Protein AF-A0AAE5A9F4-F1 (afdb_monomer)

Structure (mmCIF, N/CA/C/O backbone):
data_AF-A0AAE5A9F4-F1
#
_entry.id   AF-A0AAE5A9F4-F1
#
loop_
_atom_site.group_PDB
_atom_site.id
_atom_site.type_symbol
_atom_site.label_atom_id
_atom_site.label_alt_id
_atom_site.label_comp_id
_atom_site.label_asym_id
_atom_site.label_entity_id
_atom_site.label_seq_id
_atom_site.pdbx_PDB_ins_code
_atom_site.Cartn_x
_atom_site.Cartn_y
_atom_site.Cartn_z
_atom_site.occupancy
_atom_site.B_iso_or_equiv
_atom_site.auth_seq_id
_atom_site.auth_comp_id
_atom_site.auth_asym_id
_atom_site.auth_atom_id
_atom_site.pdbx_PDB_model_num
ATOM 1 N N . MET A 1 1 ? -22.804 2.979 -7.064 1.00 45.47 1 MET A N 1
ATOM 2 C CA . MET A 1 1 ? -22.447 4.027 -6.085 1.00 45.47 1 MET A CA 1
ATOM 3 C C . MET A 1 1 ? -21.932 3.322 -4.838 1.00 45.47 1 MET A C 1
ATOM 5 O O . MET A 1 1 ? -22.712 2.628 -4.199 1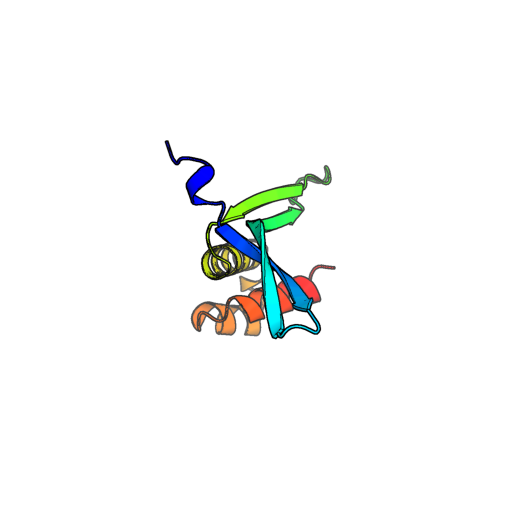.00 45.47 1 MET A O 1
ATOM 9 N N . VAL A 1 2 ? -20.626 3.372 -4.570 1.00 52.47 2 VAL A N 1
ATOM 10 C CA . VAL A 1 2 ? -20.024 2.732 -3.382 1.00 52.47 2 VAL A CA 1
ATOM 11 C C . VAL A 1 2 ? -20.347 3.595 -2.159 1.00 52.47 2 VAL A C 1
ATOM 13 O O . VAL A 1 2 ? -20.269 4.820 -2.251 1.00 52.47 2 VAL A O 1
ATOM 16 N N . ARG A 1 3 ? -20.766 2.999 -1.036 1.00 61.22 3 ARG A N 1
ATOM 17 C CA . ARG A 1 3 ? -21.063 3.759 0.187 1.00 61.22 3 ARG A CA 1
ATOM 18 C C . ARG A 1 3 ? -19.746 4.089 0.886 1.00 61.22 3 ARG A C 1
ATOM 20 O O . ARG A 1 3 ? -18.944 3.198 1.129 1.00 61.22 3 ARG A O 1
ATOM 27 N N . ALA A 1 4 ? -19.543 5.353 1.259 1.00 60.06 4 ALA 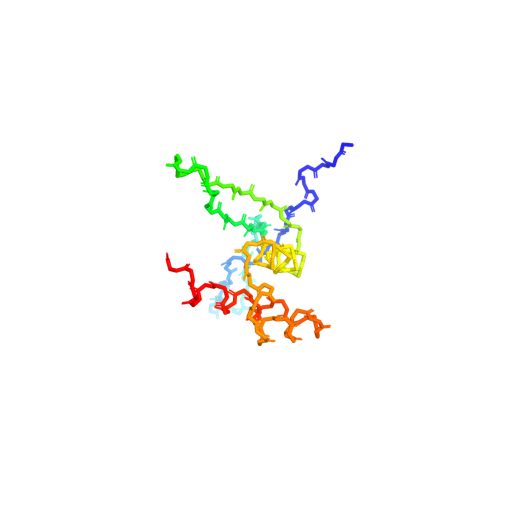A N 1
ATOM 28 C CA . ALA A 1 4 ? -18.339 5.795 1.976 1.00 60.06 4 ALA A CA 1
ATOM 29 C C . ALA A 1 4 ? -18.058 4.972 3.253 1.00 60.06 4 ALA A C 1
ATOM 31 O O . ALA A 1 4 ? -16.902 4.748 3.600 1.00 60.06 4 ALA A O 1
ATOM 32 N N . ALA A 1 5 ? -19.110 4.456 3.899 1.00 64.06 5 ALA A N 1
ATOM 33 C CA . ALA A 1 5 ? -19.013 3.574 5.060 1.00 64.06 5 ALA A CA 1
ATOM 34 C C . ALA A 1 5 ? -18.168 2.313 4.806 1.00 64.06 5 ALA A C 1
ATOM 36 O O . ALA A 1 5 ? -17.529 1.826 5.731 1.00 64.06 5 ALA A O 1
ATOM 37 N N . ASP A 1 6 ? -18.103 1.817 3.567 1.00 75.00 6 ASP A N 1
ATOM 38 C CA . ASP A 1 6 ? -17.375 0.584 3.275 1.00 75.00 6 ASP A CA 1
ATOM 39 C C . ASP A 1 6 ? -15.848 0.778 3.292 1.00 75.00 6 ASP A C 1
ATOM 41 O O . ASP A 1 6 ? -15.112 -0.204 3.312 1.00 75.00 6 ASP A O 1
ATOM 45 N N . PHE A 1 7 ? -15.346 2.014 3.249 1.00 78.50 7 PHE A N 1
ATOM 46 C CA . PHE A 1 7 ? -13.910 2.312 3.360 1.00 78.50 7 PHE A CA 1
ATOM 47 C C . PHE A 1 7 ? -13.455 2.506 4.806 1.00 78.50 7 PHE A C 1
ATOM 49 O O . PHE A 1 7 ? -12.261 2.439 5.090 1.00 78.50 7 PHE A O 1
ATOM 56 N N . ILE A 1 8 ? -14.397 2.752 5.715 1.00 80.94 8 ILE A N 1
ATOM 57 C CA . ILE A 1 8 ? -14.109 3.115 7.094 1.00 80.94 8 ILE A CA 1
ATOM 58 C C . ILE A 1 8 ? -14.095 1.848 7.947 1.00 80.94 8 ILE A C 1
ATOM 60 O O . ILE A 1 8 ? -15.130 1.234 8.207 1.00 80.94 8 ILE A O 1
ATOM 64 N N . LYS A 1 9 ? -12.909 1.466 8.420 1.00 83.88 9 LYS A N 1
ATOM 65 C CA . LYS A 1 9 ? -12.725 0.376 9.380 1.00 83.88 9 LYS A CA 1
ATOM 66 C C . LYS A 1 9 ? -12.797 0.923 10.804 1.00 83.88 9 LYS A C 1
ATOM 68 O O . LYS A 1 9 ? -12.228 1.963 11.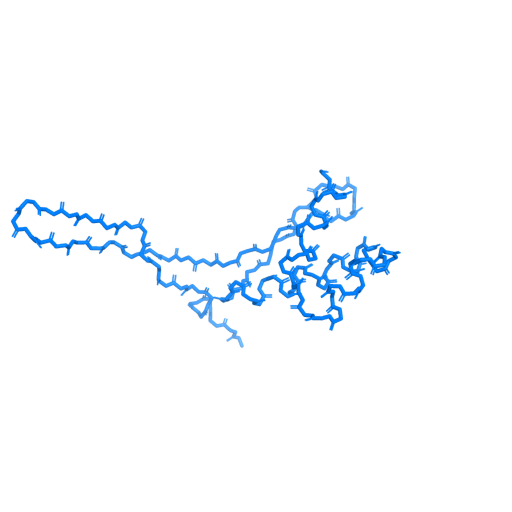094 1.00 83.88 9 LYS A O 1
ATOM 73 N N . GLN A 1 10 ? -13.428 0.189 11.715 1.00 87.81 10 GLN A N 1
ATOM 74 C CA . GLN A 1 10 ? -13.326 0.462 13.153 1.00 87.81 10 GLN A CA 1
ATOM 75 C C . GLN A 1 10 ? -12.049 -0.183 13.706 1.00 87.81 10 GLN A C 1
ATOM 77 O O . GLN A 1 10 ? -11.915 -1.413 13.684 1.00 87.81 10 GLN A O 1
ATOM 82 N N . VAL A 1 11 ? -11.107 0.620 14.195 1.00 88.62 11 VAL A N 1
ATOM 83 C CA . VAL A 1 11 ? -9.836 0.154 14.776 1.00 88.62 11 VAL A CA 1
ATOM 84 C C . VAL A 1 11 ? -9.768 0.514 16.252 1.00 88.62 11 VAL A C 1
ATOM 86 O O . VAL A 1 11 ? -10.338 1.517 16.658 1.00 88.62 11 VAL A O 1
ATOM 89 N N . VAL A 1 12 ? -9.102 -0.310 17.066 1.00 92.94 12 VAL A N 1
ATOM 9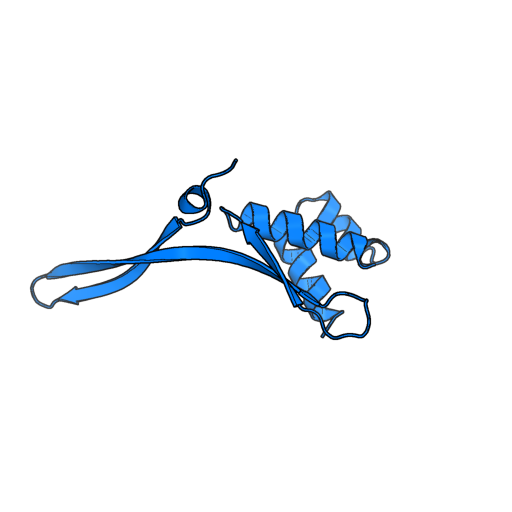0 C CA . VAL A 1 12 ? -8.859 0.039 18.473 1.00 92.94 12 VAL A CA 1
ATOM 91 C C . VAL A 1 12 ? -7.826 1.160 18.502 1.00 92.94 12 VAL A C 1
ATOM 93 O O . VAL A 1 12 ? -6.695 0.950 18.069 1.00 92.94 12 VAL A O 1
ATOM 96 N N . SER A 1 13 ? -8.226 2.334 18.975 1.00 91.81 13 SER A N 1
ATOM 97 C CA . SER A 1 13 ? -7.361 3.510 19.094 1.00 91.81 13 SER A CA 1
ATOM 98 C C . SER A 1 13 ? -6.708 3.605 20.469 1.00 91.81 13 SER A C 1
ATOM 100 O O . SER A 1 13 ? -5.608 4.138 20.596 1.00 91.81 13 SER A O 1
ATOM 102 N N . SER A 1 14 ? -7.347 3.047 21.500 1.00 94.31 14 SER A N 1
ATOM 103 C CA . SER A 1 14 ? -6.778 2.960 22.840 1.00 94.31 14 SER A CA 1
ATOM 104 C C . SER A 1 14 ? -7.260 1.723 23.590 1.00 94.31 14 SER A C 1
ATOM 106 O O . SER A 1 14 ? -8.365 1.220 23.374 1.00 94.31 14 SER A O 1
ATOM 108 N N . THR A 1 15 ? -6.403 1.250 24.493 1.00 97.12 15 THR A N 1
ATOM 109 C CA . THR A 1 15 ? -6.719 0.203 25.464 1.00 97.12 15 THR A CA 1
ATOM 110 C C . THR A 1 15 ? -6.335 0.718 26.845 1.00 97.12 15 THR A C 1
ATOM 112 O O . THR A 1 15 ? -5.170 1.046 27.074 1.00 97.12 15 THR A O 1
ATOM 115 N N . LEU A 1 16 ? -7.299 0.800 27.758 1.00 97.25 16 LEU A N 1
ATOM 116 C CA . LEU A 1 16 ? -7.098 1.199 29.146 1.00 97.25 16 LEU A CA 1
ATOM 117 C C . LEU A 1 16 ? -7.206 -0.030 30.047 1.00 97.25 16 LEU A C 1
ATOM 119 O O . LEU A 1 16 ? -8.246 -0.685 30.092 1.00 97.25 16 LEU A O 1
ATOM 123 N N . TYR A 1 17 ? -6.143 -0.302 30.797 1.00 97.06 17 TYR A N 1
ATOM 124 C CA . TYR A 1 17 ? -6.119 -1.335 31.829 1.00 97.06 17 TYR A CA 1
ATOM 125 C C . TYR A 1 17 ? -6.366 -0.692 33.189 1.00 97.06 17 TYR A C 1
ATOM 127 O O . TYR A 1 17 ? -5.673 0.258 33.560 1.00 97.06 17 TYR A O 1
ATOM 135 N N . ARG A 1 18 ? -7.345 -1.201 33.937 1.00 95.19 18 ARG A N 1
ATOM 136 C CA . ARG A 1 18 ? -7.667 -0.710 35.277 1.00 95.19 18 ARG A CA 1
ATOM 137 C C . ARG A 1 18 ? -7.125 -1.632 36.376 1.00 95.19 18 ARG A C 1
ATOM 139 O O . ARG A 1 18 ? -6.965 -2.830 36.146 1.00 95.19 18 ARG A O 1
ATOM 146 N N . PRO A 1 19 ? -6.863 -1.104 37.589 1.00 96.00 19 PRO A N 1
ATOM 147 C CA . PRO A 1 19 ? -6.368 -1.905 38.714 1.00 96.00 19 PRO A CA 1
ATOM 148 C C . PRO A 1 19 ? -7.312 -3.024 39.180 1.00 96.00 19 PRO A C 1
ATOM 150 O O . PRO A 1 19 ? -6.858 -3.976 39.804 1.00 96.00 19 PRO A O 1
ATOM 153 N N . ASP A 1 20 ? -8.611 -2.921 38.883 1.00 96.38 20 ASP A N 1
ATOM 154 C CA . ASP A 1 20 ? -9.626 -3.949 39.163 1.00 96.38 20 ASP A CA 1
ATOM 155 C C . ASP A 1 20 ? -9.628 -5.097 38.134 1.00 96.38 20 ASP A C 1
ATOM 157 O O . ASP A 1 20 ? -10.444 -6.013 38.220 1.00 96.38 20 ASP A O 1
ATOM 161 N N . GLY A 1 21 ? -8.712 -5.058 37.162 1.00 95.19 21 GLY A N 1
ATOM 162 C CA . GLY A 1 21 ? -8.613 -6.028 36.078 1.00 95.19 21 GLY A CA 1
ATOM 163 C C . GLY A 1 21 ? -9.543 -5.740 34.898 1.00 95.19 21 GLY A C 1
ATOM 164 O O . GLY A 1 21 ? -9.509 -6.487 33.920 1.00 95.19 21 GLY A O 1
ATOM 165 N N . ALA A 1 22 ? -10.349 -4.672 34.939 1.00 96.56 22 ALA A N 1
ATOM 166 C CA . ALA A 1 22 ? -11.162 -4.277 33.799 1.00 96.56 22 ALA A CA 1
ATOM 167 C C . ALA A 1 22 ? -10.284 -3.753 32.652 1.00 96.56 22 ALA A C 1
ATOM 169 O O . ALA A 1 22 ? -9.304 -3.030 32.860 1.00 96.56 22 ALA A O 1
ATOM 170 N N . VAL A 1 23 ? -10.675 -4.097 31.425 1.00 97.38 23 VAL A N 1
ATOM 171 C CA . VAL A 1 23 ? -10.041 -3.610 30.198 1.00 97.38 23 VAL A CA 1
ATOM 172 C C . VAL A 1 23 ? -11.084 -2.881 29.372 1.00 97.38 23 VAL A C 1
ATOM 174 O O . VAL A 1 23 ? -12.094 -3.462 28.975 1.00 97.38 23 VAL A O 1
ATOM 177 N N . GLU A 1 24 ? -10.828 -1.609 29.095 1.00 96.88 24 GLU A N 1
ATOM 178 C CA . GLU A 1 24 ? -11.655 -0.799 28.209 1.00 96.88 24 GLU A CA 1
ATOM 179 C C . GLU A 1 24 ? -10.924 -0.556 26.897 1.00 96.88 24 GLU A C 1
ATOM 181 O O . GLU A 1 24 ? -9.724 -0.289 26.881 1.00 96.88 24 GLU A O 1
ATOM 186 N N . THR A 1 25 ? -11.651 -0.644 25.785 1.00 97.50 25 THR A N 1
ATOM 187 C CA . THR A 1 25 ? -11.107 -0.332 24.461 1.00 97.50 25 THR A CA 1
ATOM 188 C C . THR A 1 25 ? -11.955 0.739 23.802 1.00 97.50 25 THR A C 1
ATOM 190 O O . THR A 1 25 ? -13.180 0.615 23.761 1.00 97.50 25 THR A O 1
ATOM 193 N N . THR A 1 26 ? -11.303 1.764 23.263 1.00 95.56 26 THR A N 1
ATOM 194 C CA . THR A 1 26 ? -1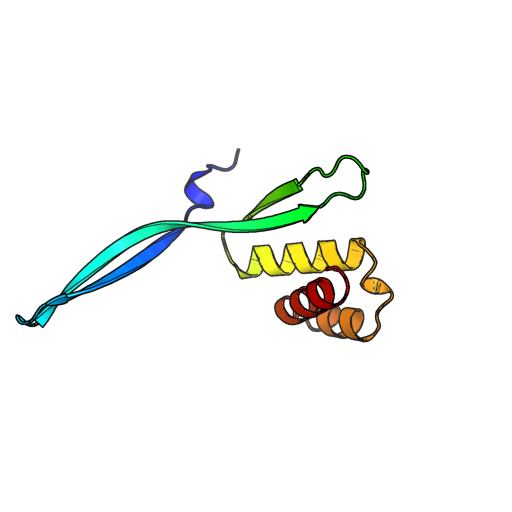1.946 2.740 22.380 1.00 95.56 26 THR A CA 1
ATOM 195 C C . THR A 1 26 ? -11.720 2.307 20.944 1.00 95.56 26 THR A C 1
ATOM 197 O O . THR A 1 26 ? -10.617 1.894 20.577 1.00 95.56 26 THR A O 1
ATOM 200 N N . ARG A 1 27 ? -12.778 2.366 20.132 1.00 93.38 27 ARG A N 1
ATOM 201 C CA . ARG A 1 27 ? -12.707 2.095 18.698 1.00 93.38 27 ARG A CA 1
ATOM 202 C C . ARG A 1 27 ? -13.085 3.339 17.923 1.00 93.38 27 ARG A C 1
ATOM 204 O O . ARG A 1 27 ? -14.151 3.892 18.168 1.00 93.38 27 ARG A O 1
ATOM 211 N N . ASP A 1 28 ? -12.230 3.704 16.979 1.00 89.88 28 ASP A N 1
ATOM 212 C CA . ASP A 1 28 ? -12.413 4.867 16.124 1.00 89.88 28 ASP A CA 1
ATOM 213 C C . ASP A 1 28 ? -12.422 4.470 14.640 1.00 89.88 28 ASP A C 1
ATOM 215 O O . ASP A 1 28 ? -11.803 3.469 14.246 1.00 89.88 28 ASP A O 1
ATOM 219 N N . PRO A 1 29 ? -13.130 5.238 13.792 1.00 87.94 29 PRO A N 1
ATOM 220 C CA . PRO A 1 29 ? -13.079 5.072 12.348 1.00 87.94 29 PRO A CA 1
ATOM 221 C C . PRO A 1 29 ? -11.684 5.401 11.797 1.00 87.94 29 PRO A C 1
ATOM 223 O O . PRO A 1 29 ? -11.135 6.466 12.063 1.00 87.94 29 PRO A O 1
ATOM 226 N N . ALA A 1 30 ? -11.145 4.517 10.961 1.00 87.88 30 ALA A N 1
ATOM 227 C CA . ALA A 1 30 ? -9.887 4.697 10.248 1.00 87.88 30 ALA A CA 1
ATOM 228 C C . ALA A 1 30 ? -10.004 4.248 8.785 1.00 87.88 30 ALA A C 1
ATOM 230 O O . ALA A 1 30 ? -10.770 3.339 8.454 1.00 87.88 30 ALA A O 1
ATOM 231 N N . VAL A 1 31 ? -9.216 4.879 7.914 1.00 90.31 31 VAL A N 1
ATOM 232 C CA . VAL A 1 31 ? -9.089 4.546 6.487 1.00 90.31 31 VAL A CA 1
ATOM 233 C C . VAL A 1 31 ? -7.606 4.513 6.125 1.00 90.31 31 VAL A C 1
ATOM 235 O O . VAL A 1 31 ? -6.805 5.180 6.777 1.00 90.31 31 VAL A O 1
ATOM 238 N N . TRP A 1 32 ? -7.240 3.774 5.079 1.00 91.88 32 TRP A N 1
ATOM 239 C CA . TRP A 1 32 ? -5.891 3.843 4.517 1.00 91.88 32 TRP A CA 1
ATOM 240 C C . TRP A 1 32 ? -5.869 4.848 3.379 1.00 91.88 32 TRP A C 1
ATOM 242 O O . TRP A 1 32 ? -6.707 4.770 2.483 1.00 91.88 32 TRP A O 1
ATOM 252 N N . THR A 1 33 ? -4.930 5.787 3.402 1.00 91.06 33 THR A N 1
ATOM 253 C CA . THR A 1 33 ? -4.798 6.796 2.348 1.00 91.06 33 THR A CA 1
ATOM 254 C C . THR A 1 33 ? -3.469 6.678 1.631 1.00 91.06 33 THR A C 1
ATOM 256 O O . THR A 1 33 ? -2.436 6.550 2.280 1.00 91.06 33 THR A O 1
ATOM 259 N N . LEU A 1 34 ? -3.502 6.791 0.306 1.00 90.38 34 LEU A N 1
ATOM 260 C CA . LEU A 1 34 ? -2.325 7.056 -0.514 1.00 90.38 34 LEU A CA 1
ATOM 261 C C . LEU A 1 34 ? -2.335 8.539 -0.861 1.00 90.38 34 LEU A C 1
ATOM 263 O O . LEU A 1 34 ? -3.363 9.042 -1.317 1.00 90.38 34 LEU A O 1
ATOM 267 N N . ALA A 1 35 ? -1.213 9.217 -0.659 1.00 89.81 35 ALA A N 1
ATOM 268 C CA . ALA A 1 35 ? -1.053 10.618 -1.004 1.00 89.81 35 ALA A CA 1
ATOM 269 C C . ALA A 1 35 ? 0.154 10.766 -1.931 1.00 89.81 35 ALA A C 1
ATOM 271 O O .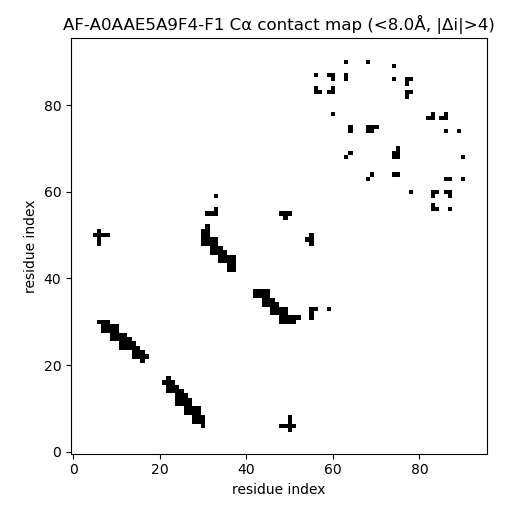 ALA A 1 35 ? 1.234 10.280 -1.612 1.00 89.81 35 ALA A O 1
ATOM 272 N N . HIS A 1 36 ? -0.030 11.425 -3.070 1.00 86.06 36 HIS A N 1
ATOM 273 C CA . HIS A 1 36 ? 1.026 11.621 -4.058 1.00 86.06 36 HIS A CA 1
ATOM 274 C C . HIS A 1 36 ? 1.010 13.057 -4.570 1.00 86.06 36 HIS A C 1
ATOM 276 O O . HIS A 1 36 ? -0.049 13.629 -4.848 1.00 86.06 36 HIS A O 1
ATOM 282 N N . ARG A 1 37 ? 2.193 13.660 -4.693 1.00 83.12 37 ARG A N 1
ATOM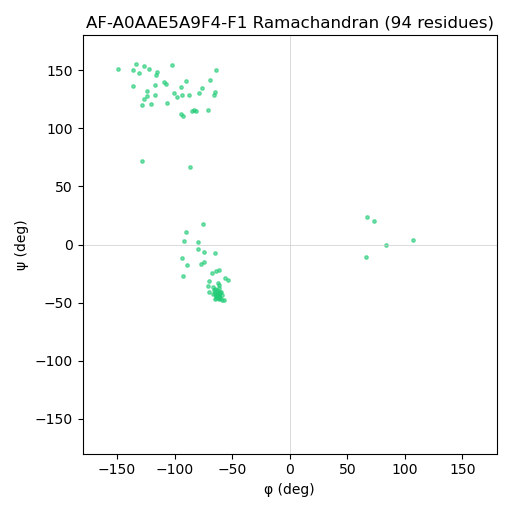 283 C CA . ARG A 1 37 ? 2.327 14.989 -5.289 1.00 83.12 37 ARG A CA 1
ATOM 284 C C . ARG A 1 37 ? 2.328 14.839 -6.802 1.00 83.12 37 ARG A C 1
ATOM 286 O O . ARG A 1 37 ? 3.230 14.242 -7.373 1.00 83.12 37 ARG A O 1
ATOM 293 N N . GLY A 1 38 ? 1.301 15.374 -7.454 1.00 68.62 38 GLY A N 1
ATOM 294 C CA . GLY A 1 38 ? 1.198 15.317 -8.907 1.00 68.62 38 GLY A CA 1
ATOM 295 C C . GLY A 1 38 ? 2.323 16.094 -9.599 1.00 68.62 38 GLY A C 1
ATOM 296 O O . GLY A 1 38 ? 2.777 17.131 -9.114 1.00 68.62 38 GLY A O 1
ATOM 297 N N . TYR A 1 39 ? 2.702 15.635 -10.792 1.00 59.44 39 TYR A N 1
ATOM 298 C CA . TYR A 1 39 ? 3.740 16.238 -11.640 1.00 59.44 39 TYR A CA 1
ATOM 299 C C . TYR A 1 39 ? 3.406 17.650 -12.170 1.00 59.44 39 TYR A C 1
ATOM 301 O O . TYR A 1 39 ? 4.255 18.297 -12.776 1.00 59.44 39 TYR A O 1
ATOM 309 N N . SER A 1 40 ? 2.187 18.168 -11.968 1.00 57.41 40 SER A N 1
ATOM 310 C CA . SER A 1 40 ? 1.671 19.353 -12.676 1.00 57.41 40 SER A CA 1
ATOM 311 C C . SER A 1 40 ? 2.233 20.713 -12.225 1.00 57.41 40 SER A C 1
ATOM 313 O O . SER A 1 40 ? 1.614 21.739 -12.499 1.00 57.41 40 SER A O 1
ATOM 315 N N . GLY A 1 41 ? 3.362 20.765 -11.511 1.00 57.44 41 GLY A N 1
ATOM 316 C CA . GLY A 1 41 ? 4.047 22.011 -11.118 1.00 57.44 41 GLY A CA 1
ATOM 317 C C . GLY A 1 41 ? 3.292 22.921 -10.134 1.00 57.44 41 GLY A C 1
ATOM 318 O O . GLY A 1 41 ? 3.878 23.838 -9.572 1.00 57.44 41 GLY A O 1
ATOM 319 N N . SER A 1 42 ? 2.009 22.659 -9.871 1.00 67.94 42 SER A N 1
ATOM 320 C CA . SER A 1 42 ? 1.147 23.449 -8.985 1.00 67.94 42 SER A CA 1
ATOM 321 C C . SER A 1 42 ? 1.126 22.951 -7.535 1.00 67.94 42 SER A C 1
ATOM 323 O O . SER A 1 42 ? 0.353 23.466 -6.732 1.00 67.94 42 SER A O 1
ATOM 325 N N . GLY A 1 43 ? 1.908 21.915 -7.202 1.00 70.75 43 GLY A N 1
ATOM 326 C CA . GLY A 1 43 ? 1.972 21.342 -5.852 1.00 70.75 43 GLY A CA 1
ATOM 327 C C . GLY A 1 43 ? 0.682 20.650 -5.393 1.00 70.75 43 GLY A C 1
ATOM 328 O O . GLY A 1 43 ? 0.435 20.560 -4.192 1.00 70.75 43 GLY A O 1
ATOM 329 N N . ARG A 1 44 ? -0.165 20.186 -6.326 1.00 83.31 44 ARG A N 1
ATOM 330 C CA . ARG A 1 44 ? -1.413 19.492 -5.978 1.00 83.31 44 ARG A CA 1
ATOM 331 C C . ARG A 1 44 ? -1.092 18.162 -5.292 1.00 83.31 44 ARG A C 1
ATOM 333 O O . ARG A 1 44 ? -0.328 17.360 -5.827 1.00 83.31 44 ARG A O 1
ATOM 340 N N . LEU A 1 45 ? -1.705 17.939 -4.131 1.00 86.31 45 LEU A N 1
ATOM 341 C CA . LEU A 1 45 ? -1.677 16.658 -3.436 1.00 86.31 45 LEU A CA 1
ATOM 342 C C . LEU A 1 45 ? -2.915 15.856 -3.830 1.00 86.31 45 LEU A C 1
ATOM 344 O O . LEU A 1 45 ? -4.035 16.232 -3.481 1.00 86.31 45 LEU A O 1
ATOM 348 N N . ASP A 1 46 ? -2.702 14.769 -4.558 1.00 87.31 46 ASP A N 1
ATOM 349 C CA . ASP A 1 46 ? -3.751 13.811 -4.872 1.00 87.31 46 ASP A CA 1
ATOM 350 C C . ASP A 1 46 ? -3.837 12.784 -3.743 1.00 87.31 46 ASP A C 1
ATOM 352 O O . ASP A 1 46 ? -2.821 12.226 -3.328 1.00 87.31 46 ASP A O 1
ATOM 356 N N . VAL A 1 47 ? -5.046 12.575 -3.210 1.00 90.38 47 VAL A N 1
ATOM 357 C CA . VAL A 1 47 ? -5.296 11.666 -2.084 1.00 90.38 47 VAL A CA 1
ATOM 358 C C . VAL A 1 47 ? -6.390 10.675 -2.456 1.00 90.38 47 VAL A C 1
ATOM 360 O O . VAL A 1 47 ? -7.505 11.064 -2.807 1.00 90.38 47 VAL A O 1
ATOM 363 N N . TRP A 1 48 ? -6.086 9.387 -2.320 1.00 91.25 48 TRP A N 1
ATOM 364 C CA . TRP A 1 48 ? -7.026 8.287 -2.526 1.00 91.25 48 TRP A CA 1
ATOM 365 C C . TRP A 1 48 ? -7.238 7.523 -1.224 1.00 91.25 48 TRP A C 1
ATOM 367 O O . TRP A 1 48 ? -6.307 7.367 -0.437 1.00 91.25 48 TRP A O 1
ATOM 377 N N . ALA A 1 49 ? -8.454 7.022 -1.009 1.00 91.31 49 ALA A N 1
ATOM 378 C CA . ALA A 1 49 ? -8.810 6.226 0.161 1.00 91.31 49 ALA A CA 1
ATOM 379 C C . ALA A 1 49 ? -9.032 4.757 -0.218 1.00 91.31 49 ALA A C 1
ATOM 381 O O . ALA A 1 49 ? -9.672 4.449 -1.224 1.00 91.31 49 ALA A O 1
ATOM 382 N N . TYR A 1 50 ? -8.556 3.857 0.638 1.00 90.69 50 TYR A N 1
ATOM 383 C CA . TYR A 1 50 ? -8.621 2.413 0.473 1.00 90.69 50 TYR A CA 1
ATOM 384 C C . TYR A 1 50 ? -9.147 1.747 1.740 1.00 90.69 50 TYR A C 1
ATOM 386 O O . TYR A 1 50 ? -8.918 2.192 2.867 1.00 90.69 50 TYR A O 1
ATOM 394 N N . ARG A 1 51 ? -9.868 0.642 1.535 1.00 86.75 51 ARG A N 1
ATOM 395 C CA . ARG A 1 51 ? -10.478 -0.143 2.614 1.00 86.75 51 ARG A CA 1
ATOM 396 C C . ARG A 1 51 ? -9.431 -0.901 3.424 1.00 86.75 51 ARG A C 1
ATOM 398 O O . ARG A 1 51 ? -9.593 -1.085 4.630 1.00 86.75 51 ARG A O 1
ATOM 405 N N . THR A 1 52 ? -8.380 -1.375 2.763 1.00 87.75 52 THR A N 1
ATOM 406 C CA . THR A 1 52 ? -7.324 -2.169 3.388 1.00 87.75 52 THR A CA 1
ATOM 407 C C . THR A 1 52 ? -5.954 -1.567 3.113 1.00 87.75 52 THR A C 1
ATOM 409 O O . THR A 1 52 ? -5.744 -0.905 2.097 1.00 87.75 52 THR A O 1
ATOM 412 N N . GLN A 1 53 ? -5.014 -1.832 4.020 1.00 91.19 53 GLN A N 1
ATOM 413 C CA . GLN A 1 53 ? -3.616 -1.453 3.841 1.00 91.19 53 GLN A CA 1
ATOM 414 C C . GLN A 1 53 ? -3.022 -2.107 2.593 1.00 91.19 53 GLN A C 1
ATOM 416 O O . GLN A 1 53 ? -2.297 -1.462 1.851 1.00 91.19 53 GLN A O 1
ATOM 421 N N . ALA A 1 54 ? -3.357 -3.376 2.348 1.00 93.31 54 ALA A N 1
ATOM 422 C CA . ALA A 1 54 ? -2.849 -4.125 1.206 1.00 93.31 54 ALA A CA 1
ATOM 423 C C . ALA A 1 54 ? -3.289 -3.502 -0.128 1.00 93.31 54 ALA A C 1
ATOM 425 O O . ALA A 1 54 ? -2.472 -3.383 -1.037 1.00 93.31 54 ALA A O 1
ATOM 426 N N . ASP A 1 55 ? -4.547 -3.053 -0.228 1.00 93.44 55 ASP A N 1
ATOM 427 C CA . ASP A 1 55 ? -5.039 -2.354 -1.420 1.00 93.44 55 ASP A CA 1
ATOM 428 C C . ASP A 1 55 ? -4.324 -1.011 -1.613 1.00 93.44 55 ASP A C 1
ATOM 430 O O . ASP A 1 55 ? -3.922 -0.692 -2.731 1.00 93.44 55 ASP A O 1
ATOM 434 N N . ALA A 1 56 ? -4.124 -0.253 -0.527 1.00 94.56 56 ALA A N 1
ATOM 435 C CA . ALA A 1 56 ? -3.407 1.021 -0.567 1.00 94.56 56 ALA A CA 1
ATOM 436 C C . ALA A 1 56 ? -1.954 0.845 -1.027 1.00 94.56 56 ALA A C 1
ATOM 438 O O . ALA A 1 56 ? -1.506 1.563 -1.916 1.00 94.56 56 ALA A O 1
ATOM 439 N N . LEU A 1 57 ? -1.241 -0.133 -0.459 1.00 96.25 57 LEU A N 1
ATOM 440 C CA . LEU A 1 57 ? 0.149 -0.437 -0.803 1.00 96.25 57 LEU A CA 1
ATOM 441 C C . LEU A 1 57 ? 0.279 -0.915 -2.244 1.00 96.25 57 LEU A C 1
ATOM 443 O O . LEU A 1 57 ? 1.155 -0.453 -2.963 1.00 96.25 57 LEU A O 1
ATOM 447 N N . ARG A 1 58 ? -0.611 -1.805 -2.693 1.00 97.50 58 ARG A N 1
ATOM 448 C CA . ARG A 1 58 ? -0.603 -2.274 -4.080 1.00 97.50 58 ARG A CA 1
ATOM 449 C C . ARG A 1 58 ? -0.837 -1.122 -5.054 1.00 97.50 58 ARG A C 1
ATOM 451 O O . ARG A 1 58 ? -0.134 -1.027 -6.053 1.00 97.50 58 ARG A O 1
ATOM 458 N N . ALA A 1 59 ? -1.821 -0.265 -4.784 1.00 96.25 59 ALA A N 1
ATOM 459 C CA . ALA A 1 59 ? -2.101 0.885 -5.635 1.00 96.25 59 ALA A CA 1
ATOM 460 C C . ALA A 1 59 ? -0.952 1.905 -5.622 1.00 96.25 59 ALA A C 1
ATOM 462 O O . ALA A 1 59 ? -0.598 2.429 -6.673 1.00 96.25 59 ALA A O 1
ATOM 463 N N . GLY A 1 60 ? -0.338 2.135 -4.458 1.00 95.19 60 GLY A N 1
ATOM 464 C CA . GLY A 1 60 ? 0.862 2.959 -4.326 1.00 95.19 60 GLY A CA 1
ATOM 465 C C . GLY A 1 60 ? 2.028 2.408 -5.138 1.00 95.19 60 GLY A C 1
ATOM 466 O O . GLY A 1 60 ? 2.635 3.150 -5.898 1.00 95.19 60 GLY A O 1
ATOM 467 N N . ALA A 1 61 ? 2.285 1.101 -5.056 1.00 96.75 61 ALA A N 1
ATOM 468 C CA . ALA A 1 61 ? 3.342 0.458 -5.822 1.00 96.75 61 ALA A CA 1
ATOM 469 C C . ALA A 1 61 ? 3.104 0.593 -7.333 1.00 96.75 61 ALA A C 1
ATOM 471 O O . ALA A 1 61 ? 4.036 0.901 -8.062 1.00 96.75 61 ALA A O 1
ATOM 472 N N . VAL A 1 62 ? 1.863 0.422 -7.813 1.00 96.69 62 VAL A N 1
ATOM 473 C CA . VAL A 1 62 ? 1.520 0.657 -9.231 1.00 96.69 62 VAL A CA 1
ATOM 474 C C . VAL A 1 62 ? 1.831 2.098 -9.629 1.00 96.69 62 VAL A C 1
ATOM 476 O O . VAL A 1 62 ? 2.504 2.315 -10.630 1.00 96.69 62 VAL A O 1
ATOM 479 N N . LEU A 1 63 ? 1.398 3.066 -8.818 1.00 94.00 63 LEU A N 1
ATOM 480 C CA . LEU A 1 63 ? 1.658 4.482 -9.065 1.00 94.00 63 LEU A CA 1
ATOM 481 C C . LEU A 1 63 ? 3.163 4.792 -9.086 1.00 94.00 63 LEU A C 1
ATOM 483 O O . LEU A 1 63 ? 3.611 5.543 -9.942 1.00 94.00 63 LEU A O 1
ATOM 487 N N . ALA A 1 64 ? 3.942 4.204 -8.176 1.00 92.94 64 ALA A N 1
ATOM 488 C CA . ALA A 1 64 ? 5.390 4.372 -8.125 1.00 92.94 64 ALA A CA 1
ATOM 489 C C . ALA A 1 64 ? 6.062 3.856 -9.409 1.00 92.94 64 ALA A C 1
ATOM 491 O O . ALA A 1 64 ? 6.915 4.540 -9.970 1.00 92.94 64 ALA A O 1
ATOM 492 N N . MET A 1 65 ? 5.638 2.690 -9.915 1.00 95.50 65 MET A N 1
ATOM 493 C CA . MET A 1 65 ? 6.125 2.169 -11.198 1.00 95.50 65 MET A CA 1
ATOM 494 C C . MET A 1 65 ? 5.740 3.093 -12.360 1.00 95.50 65 MET A C 1
ATOM 496 O O . MET A 1 65 ? 6.586 3.413 -13.182 1.00 95.50 65 MET A O 1
ATOM 500 N N . GLU A 1 66 ? 4.497 3.587 -12.401 1.00 92.44 66 GLU A N 1
ATOM 501 C CA . GLU A 1 66 ? 4.045 4.564 -13.409 1.00 92.44 66 GLU A CA 1
ATOM 502 C C . GLU A 1 66 ? 4.772 5.919 -13.307 1.00 92.44 66 GLU A C 1
ATOM 504 O O . GLU A 1 66 ? 4.837 6.665 -14.284 1.00 92.44 66 GLU A O 1
ATOM 509 N N . ALA A 1 67 ? 5.322 6.237 -12.133 1.00 88.81 67 ALA A N 1
ATOM 510 C CA . ALA A 1 67 ? 6.093 7.444 -11.855 1.00 88.81 67 ALA A CA 1
ATOM 511 C C . ALA A 1 67 ? 7.606 7.287 -12.113 1.00 88.81 67 ALA A C 1
ATOM 513 O O . ALA A 1 67 ? 8.367 8.183 -11.750 1.00 88.81 67 ALA A O 1
ATOM 514 N N . GLY A 1 68 ? 8.043 6.192 -12.748 1.00 90.62 68 GLY A N 1
ATOM 515 C CA . GLY A 1 68 ? 9.422 5.998 -13.215 1.00 90.62 68 GLY A CA 1
ATOM 516 C C . GLY A 1 68 ? 10.257 4.997 -12.414 1.00 90.62 68 GLY A C 1
ATOM 517 O O . GLY A 1 68 ? 11.436 4.814 -12.706 1.00 90.62 68 GLY A O 1
ATOM 518 N N . MET A 1 69 ? 9.681 4.323 -11.412 1.00 94.25 69 MET A N 1
ATOM 519 C CA . MET A 1 69 ? 10.393 3.255 -10.690 1.00 94.25 69 MET A CA 1
ATOM 520 C C . MET A 1 69 ? 10.515 1.957 -11.499 1.00 94.25 69 MET A C 1
ATOM 522 O O . MET A 1 69 ? 11.183 1.024 -11.060 1.00 94.25 69 MET A O 1
ATOM 526 N N . ASP A 1 70 ? 9.888 1.872 -12.672 1.00 94.69 70 ASP A N 1
ATOM 527 C CA . ASP A 1 70 ? 10.033 0.756 -13.608 1.00 94.69 70 ASP A CA 1
ATOM 528 C C . ASP A 1 70 ? 11.426 0.663 -14.243 1.00 94.69 70 ASP A C 1
ATOM 530 O O . ASP A 1 70 ? 11.857 -0.434 -14.605 1.00 94.69 70 ASP A O 1
ATOM 534 N N . GLU A 1 71 ? 12.158 1.776 -14.305 1.00 93.56 71 GLU A N 1
ATOM 535 C CA . GLU A 1 71 ? 13.555 1.809 -14.747 1.00 93.56 71 GLU A CA 1
ATOM 536 C C . GLU A 1 71 ? 14.536 1.299 -13.678 1.00 93.56 71 GLU A C 1
ATOM 538 O O . GLU A 1 71 ? 15.675 0.948 -13.998 1.00 93.56 71 GLU A O 1
ATOM 543 N N . ASP A 1 72 ? 14.109 1.227 -12.414 1.00 95.31 72 ASP A N 1
ATOM 544 C CA . ASP A 1 72 ? 14.919 0.706 -11.322 1.00 95.31 72 ASP A CA 1
ATOM 545 C C . ASP A 1 72 ? 14.807 -0.834 -11.243 1.00 95.31 72 ASP A C 1
ATOM 547 O O . ASP A 1 72 ? 13.736 -1.366 -10.923 1.00 95.31 72 ASP A O 1
ATOM 551 N N . PRO A 1 73 ? 15.902 -1.591 -11.483 1.00 96.12 73 PRO A N 1
ATOM 552 C CA . PRO A 1 73 ? 15.828 -3.051 -11.566 1.00 96.12 73 PRO A CA 1
ATOM 553 C C . PRO A 1 73 ? 15.344 -3.716 -10.274 1.00 96.12 73 PRO A C 1
ATOM 555 O O . PRO A 1 73 ? 14.621 -4.709 -10.318 1.00 96.12 73 PRO A O 1
ATOM 558 N N . GLN A 1 74 ? 15.710 -3.158 -9.117 1.00 96.06 74 GLN A N 1
ATOM 559 C CA . GLN A 1 74 ? 15.301 -3.698 -7.825 1.00 96.06 74 GLN A CA 1
ATOM 560 C C . GLN A 1 74 ? 13.801 -3.477 -7.595 1.00 96.06 74 GLN A C 1
ATOM 562 O O . GLN A 1 74 ? 13.114 -4.383 -7.126 1.00 96.06 74 GLN A O 1
ATOM 567 N N . CYS A 1 75 ? 13.265 -2.312 -7.956 1.00 96.62 75 CYS A N 1
ATOM 568 C CA . CYS A 1 75 ? 11.834 -2.035 -7.886 1.00 96.62 75 CYS A CA 1
ATOM 569 C C . CYS A 1 75 ? 11.036 -2.923 -8.838 1.00 96.62 75 CYS A C 1
ATOM 571 O O . CYS A 1 75 ? 10.011 -3.467 -8.427 1.00 96.62 75 CYS A O 1
ATOM 573 N N . ALA A 1 76 ? 11.527 -3.151 -10.059 1.00 96.94 76 ALA A N 1
ATOM 574 C CA . ALA A 1 76 ? 10.901 -4.076 -10.999 1.00 96.94 76 ALA A CA 1
ATOM 575 C C . ALA A 1 76 ? 10.817 -5.509 -10.437 1.00 96.94 76 ALA A C 1
ATOM 577 O O . ALA A 1 76 ? 9.762 -6.145 -10.518 1.00 96.94 76 ALA A O 1
ATOM 578 N N . GLU A 1 77 ? 11.886 -6.008 -9.808 1.00 98.00 77 GLU A N 1
ATOM 579 C CA . GLU A 1 77 ? 11.899 -7.327 -9.160 1.00 98.00 77 GLU A CA 1
ATOM 580 C C . GLU A 1 77 ? 10.937 -7.407 -7.967 1.00 98.00 77 GLU A C 1
ATOM 582 O O . GLU A 1 77 ? 10.156 -8.358 -7.855 1.00 98.00 77 GLU A O 1
ATOM 587 N N . LEU A 1 78 ? 10.953 -6.402 -7.086 1.00 98.06 78 LEU A N 1
ATOM 588 C CA . LEU A 1 78 ? 10.049 -6.328 -5.935 1.00 98.06 78 LEU A CA 1
ATOM 589 C C . LEU A 1 78 ? 8.583 -6.275 -6.385 1.00 98.06 78 LEU A C 1
ATOM 591 O O . LEU A 1 78 ? 7.740 -6.994 -5.843 1.00 98.06 78 LEU A O 1
ATOM 595 N N . PHE A 1 79 ? 8.287 -5.480 -7.413 1.00 97.81 79 PHE A N 1
ATOM 596 C CA . PHE A 1 79 ? 6.953 -5.354 -7.983 1.00 97.81 79 PHE A CA 1
ATOM 597 C C . PHE A 1 79 ? 6.475 -6.674 -8.602 1.00 97.81 79 PHE A C 1
ATOM 599 O O . PHE A 1 79 ? 5.365 -7.126 -8.317 1.00 97.81 79 PHE A O 1
ATOM 606 N N . ALA A 1 80 ? 7.324 -7.352 -9.381 1.00 97.56 80 ALA A N 1
ATOM 607 C CA . ALA A 1 80 ? 7.008 -8.663 -9.949 1.00 97.56 80 ALA A CA 1
ATOM 608 C C . ALA A 1 80 ? 6.769 -9.734 -8.866 1.00 97.56 80 ALA A C 1
ATOM 610 O O . ALA A 1 80 ? 5.920 -10.612 -9.036 1.00 97.56 80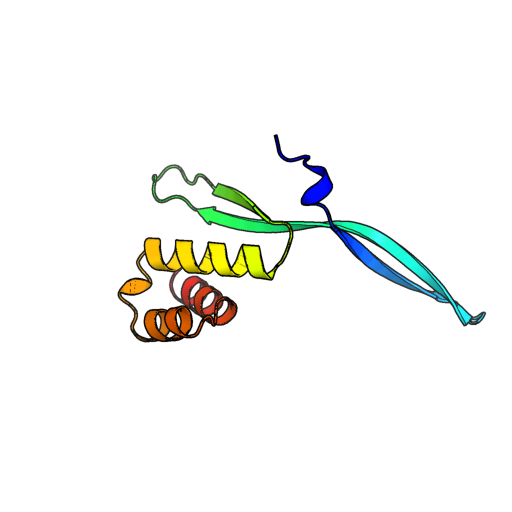 ALA A O 1
ATOM 611 N N . ALA A 1 81 ? 7.475 -9.642 -7.736 1.00 97.81 81 ALA A N 1
ATOM 612 C CA . ALA A 1 81 ? 7.314 -10.530 -6.587 1.00 97.81 81 ALA A CA 1
ATOM 613 C C . ALA A 1 81 ? 6.108 -10.187 -5.687 1.00 97.81 81 ALA A C 1
ATOM 615 O O . ALA A 1 81 ? 5.843 -10.904 -4.720 1.00 97.81 81 ALA A O 1
ATOM 616 N N . GLY A 1 82 ? 5.378 -9.104 -5.964 1.00 97.69 82 GLY A N 1
ATOM 617 C CA . GLY A 1 82 ? 4.257 -8.659 -5.136 1.00 97.69 82 GLY A CA 1
ATOM 618 C C . GLY A 1 82 ? 4.656 -8.026 -3.801 1.00 97.69 82 GLY A C 1
ATOM 619 O O . GLY A 1 82 ? 3.843 -7.971 -2.876 1.00 97.69 82 GLY A O 1
ATOM 620 N N . ARG A 1 83 ? 5.903 -7.561 -3.686 1.00 98.06 83 ARG A N 1
ATOM 621 C CA . ARG A 1 83 ? 6.491 -6.954 -2.484 1.00 98.06 83 ARG A CA 1
ATOM 622 C C . ARG A 1 83 ? 6.198 -5.454 -2.435 1.00 98.06 83 ARG A C 1
ATOM 624 O O . ARG A 1 83 ? 7.074 -4.616 -2.621 1.00 98.06 83 ARG A O 1
ATOM 631 N N . TRP A 1 84 ? 4.917 -5.121 -2.264 1.00 97.69 84 TRP A N 1
ATOM 632 C CA . TRP A 1 84 ? 4.410 -3.748 -2.398 1.00 97.69 84 TRP A CA 1
ATOM 633 C C . TRP A 1 84 ? 4.986 -2.776 -1.370 1.00 97.69 84 TRP A C 1
ATOM 635 O O . TRP A 1 84 ? 5.264 -1.634 -1.719 1.00 97.69 84 TRP A O 1
ATOM 645 N N . SER A 1 85 ? 5.165 -3.216 -0.122 1.00 97.25 85 SER A N 1
ATOM 646 C CA . SER A 1 85 ? 5.749 -2.373 0.927 1.00 97.25 85 SER A CA 1
ATOM 647 C C . SER A 1 85 ? 7.173 -1.967 0.568 1.00 97.25 85 SER A C 1
ATOM 649 O O . SER A 1 85 ? 7.506 -0.795 0.640 1.00 97.25 85 SER A O 1
ATOM 651 N N . GLU A 1 86 ? 7.979 -2.914 0.094 1.00 97.75 86 GLU A N 1
ATOM 652 C CA . GLU A 1 86 ? 9.370 -2.664 -0.270 1.00 97.75 86 GLU A CA 1
ATOM 653 C C . GLU A 1 86 ? 9.500 -1.797 -1.532 1.00 97.75 86 GLU A C 1
ATOM 655 O O . GLU A 1 86 ? 10.439 -1.011 -1.641 1.00 97.75 86 GLU A O 1
ATOM 660 N N . VAL A 1 87 ? 8.549 -1.886 -2.474 1.00 97.12 87 VAL A N 1
ATOM 661 C CA . VAL A 1 87 ? 8.461 -0.927 -3.593 1.00 97.12 87 VAL A CA 1
ATOM 662 C C . VAL A 1 87 ? 8.204 0.488 -3.068 1.00 97.12 87 VAL A C 1
ATOM 664 O O . VAL A 1 87 ? 8.854 1.426 -3.519 1.00 97.12 87 VAL A O 1
ATOM 667 N N . MET A 1 88 ? 7.281 0.647 -2.112 1.00 95.56 88 MET A N 1
ATOM 668 C CA . MET A 1 88 ? 6.956 1.956 -1.532 1.00 95.56 88 MET A CA 1
ATOM 669 C C . MET A 1 88 ? 8.118 2.541 -0.727 1.00 95.56 88 MET A C 1
ATOM 671 O O . MET A 1 88 ? 8.426 3.715 -0.897 1.00 95.56 88 MET A O 1
ATOM 675 N N . GLU A 1 89 ? 8.796 1.727 0.084 1.00 95.38 89 GLU A N 1
ATOM 676 C CA . GLU A 1 89 ? 9.995 2.140 0.826 1.00 95.38 89 GLU A CA 1
ATOM 677 C C . GLU A 1 89 ? 11.075 2.657 -0.131 1.00 95.38 89 GLU A C 1
ATOM 679 O O . GLU A 1 89 ? 11.592 3.757 0.045 1.00 95.38 89 GLU A O 1
ATOM 684 N N . ARG A 1 90 ? 11.354 1.917 -1.212 1.00 94.75 90 ARG A N 1
ATOM 685 C CA . ARG A 1 90 ? 12.341 2.332 -2.214 1.00 94.75 90 ARG A CA 1
ATOM 686 C C . ARG A 1 90 ? 11.918 3.586 -2.983 1.00 94.75 90 ARG A C 1
ATOM 688 O O . ARG A 1 90 ? 12.758 4.419 -3.311 1.00 94.75 90 ARG A O 1
ATOM 695 N N . TYR A 1 91 ? 10.629 3.728 -3.277 1.00 92.62 91 TYR A N 1
ATOM 696 C CA . TYR A 1 91 ? 10.096 4.928 -3.917 1.00 92.62 91 TYR A CA 1
ATOM 697 C C . TYR A 1 91 ? 10.282 6.172 -3.038 1.00 92.62 91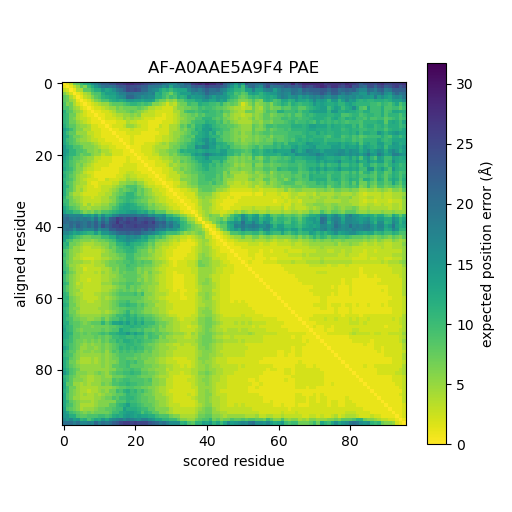 TYR A C 1
ATOM 699 O O . TYR A 1 91 ? 10.732 7.202 -3.537 1.00 92.62 91 TYR A O 1
ATOM 707 N N . GLU A 1 92 ? 10.008 6.065 -1.735 1.00 90.50 92 GLU A N 1
ATOM 708 C CA . GLU A 1 92 ? 10.234 7.141 -0.762 1.00 90.50 92 GLU A CA 1
ATOM 709 C C . GLU A 1 92 ? 11.727 7.478 -0.604 1.00 90.50 92 GLU A C 1
ATOM 711 O O . GLU A 1 92 ? 12.083 8.652 -0.523 1.00 90.50 92 GLU A O 1
ATOM 716 N N . GLU A 1 93 ? 12.616 6.479 -0.624 1.00 91.62 93 GLU A N 1
ATOM 717 C CA . GLU A 1 93 ? 14.071 6.693 -0.577 1.00 91.62 93 GLU A CA 1
ATOM 718 C C . GLU A 1 93 ? 14.595 7.508 -1.769 1.00 91.62 93 GLU A C 1
ATOM 720 O O . GLU A 1 93 ? 15.510 8.321 -1.613 1.00 91.62 93 GLU A O 1
ATOM 725 N N . LEU A 1 94 ? 14.036 7.288 -2.963 1.00 87.69 94 LEU A N 1
ATOM 726 C CA . LEU A 1 94 ? 14.480 7.939 -4.199 1.00 87.69 94 LEU A CA 1
ATOM 727 C C . LEU A 1 94 ? 13.701 9.223 -4.534 1.00 87.69 94 LEU A C 1
ATOM 729 O O . LEU A 1 94 ? 14.147 9.986 -5.394 1.00 87.69 94 LEU A O 1
ATOM 733 N N . SER A 1 95 ? 12.583 9.487 -3.849 1.00 77.69 95 SER A N 1
ATOM 734 C CA . SER A 1 95 ? 11.692 10.636 -4.087 1.00 77.69 95 SER A CA 1
ATOM 735 C C . SER A 1 95 ? 11.392 11.424 -2.794 1.00 77.69 95 SER A C 1
ATOM 737 O O . SER A 1 95 ? 10.269 11.351 -2.288 1.00 77.69 95 SER A O 1
ATOM 739 N N . PRO A 1 96 ? 12.373 12.171 -2.247 1.00 61.91 96 PRO A N 1
ATOM 740 C CA . PRO A 1 96 ? 12.229 12.919 -0.991 1.00 61.91 96 PRO A CA 1
ATOM 741 C C . PRO A 1 96 ? 11.307 14.152 -1.059 1.00 61.91 96 PRO A C 1
ATOM 743 O O . PRO A 1 96 ? 11.209 14.800 -2.130 1.00 61.91 96 PRO A O 1
#

Nearest PDB structures (foldseek):
  8rfj-assembly1_E  TM=2.739E-01  e=2.230E+00  Ectopseudomonas oleovorans
  7xg2-assembly1_G  TM=2.603E-01  e=5.605E+00  Pseudomonas aeruginosa
  7xg1-assembly1_C  TM=2.457E-01  e=6.338E+00  Pseudomonas aeruginosa

Solvent-accessible surface area (backbone atoms only — not comparable to full-atom values): 5713 Å² total; per-residue (Å²): 135,86,63,75,68,76,33,50,40,78,38,79,76,46,74,49,80,44,98,88,72,50,74,48,71,44,69,40,82,43,66,31,72,42,75,46,75,50,88,78,81,74,73,50,73,49,74,49,81,24,63,39,64,67,59,29,34,47,54,47,28,52,50,41,39,77,72,58,38,61,79,37,69,67,42,41,53,30,53,76,71,66,36,27,65,62,30,44,52,53,45,48,73,77,57,123

Radius of gyration: 18.0 Å; Cα contacts (8 Å, |Δi|>4): 117; chains: 1; bounding box: 38×34×54 Å

Organism: NCBI:txid1990687

Foldseek 3Di:
DDDPVLQWDWDFPDWDADPVRDIDTDTDTDWDKDWDQDPPPPRDIDIDTGNDPLVNLLVLLVVLVVVPCVVPPVSVVCNVVSVSVVSNVVSVVVPD

Mean predicted aligned error: 6.5 Å

pLDDT: mean 88.59, std 11.85, range [45.47, 98.06]

Sequence (96 aa):
MVRAADFIKQVVSSTLYRPDGAVETTRDPAVWTLAHRGYSGSGRLDVWAYRTQADALRAGAVLAMEAGMDEDPQCAELFAAGRWSEVMERYEELSP

Secondary structure (DSSP, 8-state):
---GGGG-EEEEEEEEE-TTS-EEEEEEEE-EEEEEE-SSSS--EEEEEESSHHHHHHHHHHHHHHTTGGGSHHHHHHHHTT-HHHHHHHHHHH--